Protein AF-A0A140PV80-F1 (afdb_monomer)

Sequence (60 aa):
MKRLILVLLFLFICIQIFSIQSKKNLVKIDIIGKSGIKSYYVNFSNEQNLDSFEIYDVLN

Foldseek 3Di:
DVVVVVVVVVVVVVVVVCVVVVCLQWDWDWDQDPVGIDIWTWGAPDNVDRPDIDTPDDDD

Solvent-accessible surface area (backbone atoms only — not comparable to full-atom values): 3699 Å² total; per-residue (Å²): 110,77,70,57,54,53,52,51,53,50,51,54,51,52,53,52,53,49,56,55,61,73,45,68,36,56,42,80,46,77,47,80,53,101,90,48,76,46,72,43,42,35,36,36,80,36,87,90,49,79,87,44,70,47,75,54,77,71,86,125

Mean predicted aligned error: 8.88 Å

Organism: NCBI:txid457405

Structure (mmCIF, N/CA/C/O backbone):
data_AF-A0A140PV80-F1
#
_entry.id   AF-A0A140PV80-F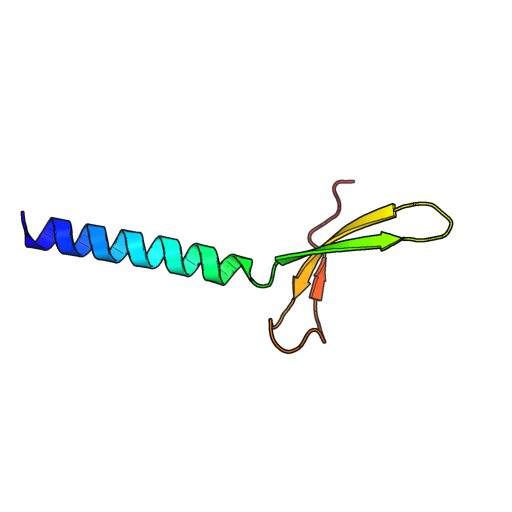1
#
loop_
_atom_site.group_PDB
_atom_site.id
_atom_site.type_symbol
_atom_site.label_atom_id
_atom_site.label_alt_id
_atom_site.label_comp_id
_atom_site.label_asym_id
_atom_site.label_entity_id
_atom_site.label_seq_id
_atom_site.pdbx_PDB_ins_code
_atom_site.Cartn_x
_atom_site.Cartn_y
_atom_site.Cartn_z
_atom_site.occupancy
_atom_site.B_iso_or_equiv
_atom_site.auth_seq_id
_atom_site.auth_comp_id
_atom_site.auth_asym_id
_atom_site.auth_atom_id
_atom_site.pdbx_PDB_model_num
ATOM 1 N N . MET A 1 1 ? -20.061 9.348 30.154 1.00 63.38 1 MET A N 1
ATOM 2 C CA . MET A 1 1 ? -18.629 9.706 30.011 1.00 63.38 1 MET A CA 1
ATOM 3 C C . MET A 1 1 ? -17.719 8.489 29.825 1.00 63.38 1 MET A C 1
ATOM 5 O O . MET A 1 1 ? -17.234 8.311 28.719 1.00 63.38 1 MET A O 1
ATOM 9 N N . LYS A 1 2 ? -17.541 7.597 30.818 1.00 74.94 2 LYS A N 1
ATOM 10 C CA . LYS A 1 2 ? -16.608 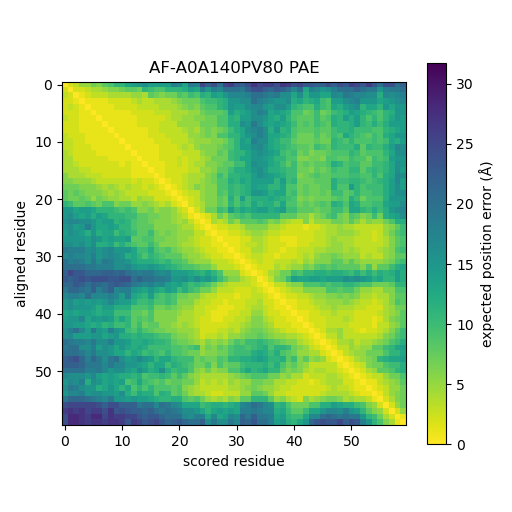6.444 30.711 1.00 74.94 2 LYS A CA 1
ATOM 11 C C . LYS A 1 2 ? -16.858 5.509 29.512 1.00 74.94 2 LYS A C 1
ATOM 13 O O . LYS A 1 2 ? -15.915 5.120 28.840 1.00 74.94 2 LYS A O 1
ATOM 18 N N . ARG A 1 3 ? -18.125 5.197 29.201 1.00 85.62 3 ARG A N 1
ATOM 19 C CA . ARG A 1 3 ? -18.488 4.360 28.036 1.00 85.62 3 ARG A CA 1
ATOM 20 C C . ARG A 1 3 ? -18.162 5.021 26.692 1.00 85.62 3 ARG A C 1
ATOM 22 O O . ARG A 1 3 ? -17.765 4.333 25.766 1.00 85.62 3 ARG A O 1
ATOM 29 N N . LEU A 1 4 ? -18.288 6.348 26.606 1.00 92.56 4 LEU A N 1
ATOM 30 C CA . LEU A 1 4 ? -18.034 7.105 25.377 1.00 92.56 4 LEU A CA 1
ATOM 31 C C . LEU A 1 4 ? -16.539 7.111 25.031 1.00 92.56 4 LEU A C 1
ATOM 33 O O . LEU A 1 4 ? -16.167 6.905 23.884 1.00 92.56 4 LEU A O 1
ATOM 37 N N . ILE A 1 5 ? -15.689 7.263 26.050 1.00 94.31 5 ILE A N 1
ATOM 38 C CA . ILE A 1 5 ? -14.230 7.164 25.918 1.00 94.31 5 ILE A CA 1
ATOM 39 C C . ILE A 1 5 ? -13.823 5.781 25.403 1.00 94.31 5 ILE A C 1
ATOM 41 O O . ILE A 1 5 ? -12.974 5.689 24.527 1.00 94.31 5 ILE A O 1
ATOM 45 N N . LEU A 1 6 ? -14.460 4.715 25.896 1.00 93.06 6 LEU A N 1
ATOM 46 C CA . LEU A 1 6 ? -14.171 3.351 25.450 1.00 93.06 6 LEU A CA 1
ATOM 47 C C . LEU A 1 6 ? -14.528 3.135 23.970 1.00 93.06 6 LEU A C 1
ATOM 49 O O . LEU A 1 6 ? -13.758 2.526 23.235 1.00 93.06 6 LEU A O 1
ATOM 53 N N . VAL A 1 7 ? -15.667 3.679 23.529 1.00 94.69 7 VAL A N 1
ATOM 54 C CA . VAL A 1 7 ? -16.098 3.630 22.122 1.00 94.69 7 VAL A CA 1
ATOM 55 C C . VAL A 1 7 ? -15.139 4.413 21.225 1.00 94.69 7 VAL A C 1
ATOM 57 O O . VAL A 1 7 ? -14.746 3.914 20.174 1.00 94.69 7 VAL A O 1
ATOM 60 N N . LEU A 1 8 ? -14.709 5.605 21.649 1.00 94.88 8 LEU A N 1
ATOM 61 C CA . LEU A 1 8 ? -13.729 6.406 20.910 1.00 94.88 8 LEU A CA 1
ATOM 62 C C . LEU A 1 8 ? -12.368 5.703 20.816 1.00 94.88 8 LEU A C 1
ATOM 64 O O . LEU A 1 8 ? -11.756 5.698 19.750 1.00 94.88 8 LEU A O 1
ATOM 68 N N . LEU A 1 9 ? -11.922 5.068 21.904 1.00 94.88 9 LEU A N 1
ATOM 69 C CA . LEU A 1 9 ? -10.685 4.289 21.923 1.00 94.88 9 LEU A CA 1
ATOM 70 C C . LEU A 1 9 ? -10.758 3.111 20.942 1.00 94.88 9 LEU A C 1
ATOM 72 O O . LEU A 1 9 ? -9.825 2.881 20.178 1.00 94.88 9 LEU A O 1
ATOM 76 N N . PHE A 1 10 ? -11.889 2.403 20.923 1.00 94.44 10 PHE A N 1
ATOM 77 C CA . PHE A 1 10 ? -12.129 1.302 19.994 1.00 94.44 10 PHE A CA 1
ATOM 78 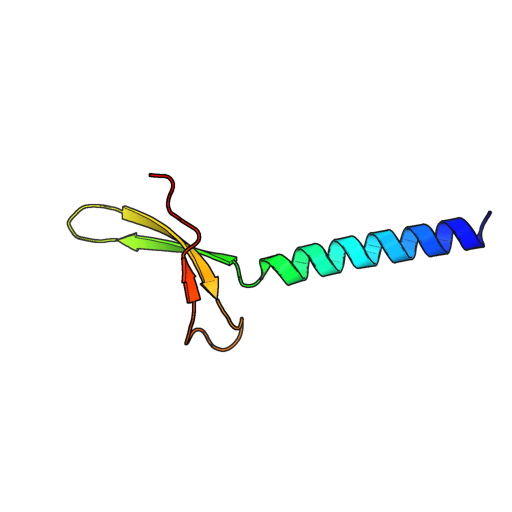C C . PHE A 1 10 ? -12.103 1.768 18.532 1.00 94.44 10 PHE A C 1
ATOM 80 O O . PHE A 1 10 ? -11.386 1.192 17.718 1.00 94.44 10 PHE A O 1
ATOM 87 N N . LEU A 1 11 ? -12.803 2.861 18.213 1.00 95.00 11 LEU A N 1
ATOM 88 C CA . LEU A 1 11 ? -12.796 3.463 16.875 1.00 95.00 11 LEU A CA 1
ATOM 89 C C . LEU A 1 11 ? -11.384 3.844 16.419 1.00 95.00 11 LEU A C 1
ATOM 91 O O . LEU A 1 11 ? -11.007 3.562 15.282 1.00 95.00 11 LEU A O 1
ATOM 95 N N . PHE A 1 12 ? -10.591 4.443 17.307 1.00 93.81 12 PHE A N 1
ATOM 96 C CA . PHE A 1 12 ? -9.215 4.824 17.001 1.00 93.81 12 PHE A CA 1
ATOM 97 C C . PHE A 1 12 ? -8.343 3.609 16.655 1.00 93.81 12 PHE A C 1
ATOM 99 O O . PHE A 1 12 ? -7.590 3.647 15.682 1.00 93.81 12 PHE A O 1
ATOM 106 N N . ILE A 1 13 ? -8.492 2.509 17.399 1.00 94.00 13 ILE A N 1
ATOM 107 C CA . ILE A 1 13 ? -7.791 1.248 17.124 1.00 94.00 13 ILE A CA 1
ATOM 108 C C . ILE A 1 13 ? -8.229 0.673 15.768 1.00 94.00 13 ILE A C 1
ATOM 110 O O . ILE A 1 13 ? -7.376 0.298 14.966 1.00 94.00 13 ILE A O 1
ATOM 114 N N . CYS A 1 14 ? -9.533 0.658 15.469 1.00 92.12 14 CYS A N 1
ATOM 115 C CA . CYS A 1 14 ? -10.048 0.174 14.185 1.00 92.12 14 CYS A CA 1
ATOM 116 C C . CYS A 1 14 ? -9.480 0.958 12.995 1.00 92.12 14 CYS A C 1
ATOM 118 O O . CYS A 1 14 ? -9.044 0.350 12.020 1.00 92.12 14 CYS A O 1
ATOM 120 N N . ILE A 1 15 ? -9.439 2.292 13.086 1.00 89.44 15 ILE A N 1
ATOM 121 C CA . ILE A 1 15 ? -8.893 3.151 12.025 1.00 89.44 15 ILE A CA 1
ATOM 122 C C . ILE A 1 15 ? -7.405 2.859 11.802 1.00 89.44 15 ILE A C 1
ATOM 124 O O . ILE A 1 15 ? -6.959 2.765 10.657 1.00 89.44 15 ILE A O 1
ATOM 128 N N . GLN A 1 16 ? -6.633 2.677 12.878 1.00 86.19 16 GLN A N 1
ATOM 129 C CA . GLN A 1 16 ? -5.212 2.351 12.765 1.00 86.19 16 GLN A CA 1
ATOM 130 C C . GLN A 1 16 ? -4.974 0.983 12.117 1.00 86.19 16 GLN A C 1
ATOM 132 O O . GLN A 1 16 ? -4.173 0.887 11.187 1.00 86.19 16 GLN A O 1
ATOM 137 N N . ILE A 1 17 ? -5.690 -0.057 12.556 1.00 86.38 17 ILE A N 1
ATOM 138 C CA . ILE A 1 17 ? -5.560 -1.410 11.993 1.00 86.38 17 ILE A CA 1
ATOM 139 C C . ILE A 1 17 ? -5.960 -1.414 10.514 1.00 86.38 17 ILE A C 1
ATOM 141 O O . ILE A 1 17 ? -5.231 -1.963 9.689 1.00 86.38 17 ILE A O 1
ATOM 145 N N . PHE A 1 18 ? -7.065 -0.749 10.165 1.00 81.50 18 PHE A N 1
ATOM 146 C CA . PHE A 1 18 ? -7.528 -0.641 8.782 1.00 81.50 18 PHE A CA 1
ATOM 147 C C . PHE A 1 18 ? -6.507 0.072 7.886 1.00 81.50 18 PHE A C 1
ATOM 149 O O . PHE A 1 18 ? -6.209 -0.400 6.793 1.00 81.50 18 PHE A O 1
ATOM 156 N N . SER A 1 19 ? -5.917 1.171 8.366 1.00 75.50 19 SER A N 1
ATOM 157 C CA . SER A 1 19 ? -4.881 1.915 7.637 1.00 75.50 19 SER A CA 1
ATOM 158 C C . SER A 1 19 ? -3.629 1.072 7.378 1.00 75.50 19 SER A C 1
ATOM 160 O O . SER A 1 19 ? -3.084 1.095 6.274 1.00 75.50 19 SER A O 1
ATOM 162 N N . ILE A 1 20 ? -3.192 0.292 8.372 1.00 76.81 20 ILE A N 1
ATOM 163 C CA . ILE A 1 20 ? -2.049 -0.618 8.230 1.00 76.81 20 ILE A CA 1
ATOM 164 C C . ILE A 1 20 ? -2.377 -1.717 7.219 1.00 76.81 20 ILE A C 1
ATOM 166 O O . ILE A 1 20 ? -1.584 -1.965 6.317 1.00 76.81 20 ILE A O 1
ATOM 170 N N . GLN A 1 21 ? -3.548 -2.345 7.336 1.00 70.94 21 GLN A N 1
ATOM 171 C CA . GLN A 1 21 ? -3.961 -3.436 6.456 1.00 70.94 21 GLN A CA 1
ATOM 172 C C . GLN A 1 21 ? -4.166 -2.974 5.006 1.00 70.94 21 GLN A C 1
ATOM 174 O O . GLN A 1 21 ? -3.733 -3.658 4.089 1.00 70.94 21 GLN A O 1
ATOM 179 N N . SER A 1 22 ? -4.733 -1.785 4.789 1.00 68.19 22 SER A N 1
ATOM 180 C CA . SER A 1 22 ? -4.948 -1.223 3.448 1.00 68.19 22 SER A CA 1
ATOM 181 C C . SER A 1 22 ? -3.651 -0.916 2.690 1.00 68.19 22 SER A C 1
ATOM 183 O O . SER A 1 22 ? -3.701 -0.733 1.476 1.00 68.19 22 SER A O 1
ATOM 185 N N . LYS A 1 23 ? -2.507 -0.807 3.377 1.00 69.88 23 LYS A N 1
ATOM 186 C CA . LYS A 1 23 ? -1.219 -0.436 2.767 1.00 69.88 23 LYS A CA 1
AT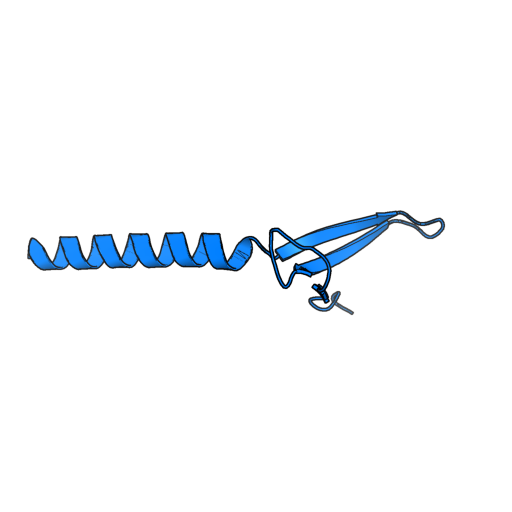OM 187 C C . LYS A 1 23 ? -0.279 -1.612 2.524 1.00 69.88 23 LYS A C 1
ATOM 189 O O . LYS A 1 23 ? 0.767 -1.408 1.919 1.00 69.88 23 LYS A O 1
ATOM 194 N N . LYS A 1 24 ? -0.616 -2.819 2.981 1.00 71.50 24 LYS A N 1
ATOM 195 C CA . LYS A 1 24 ? 0.285 -3.977 2.891 1.00 71.50 24 LYS A CA 1
ATOM 196 C C . LYS A 1 24 ? 0.577 -4.423 1.457 1.00 71.50 24 LYS A C 1
ATOM 198 O O . LYS A 1 24 ? 1.664 -4.922 1.194 1.00 71.50 24 LYS A O 1
ATOM 203 N N . ASN A 1 25 ? -0.353 -4.187 0.537 1.00 76.88 25 ASN A N 1
ATOM 204 C CA . ASN A 1 25 ? -0.221 -4.604 -0.858 1.00 76.88 25 ASN A CA 1
ATOM 205 C C . ASN A 1 25 ? 0.494 -3.569 -1.734 1.00 76.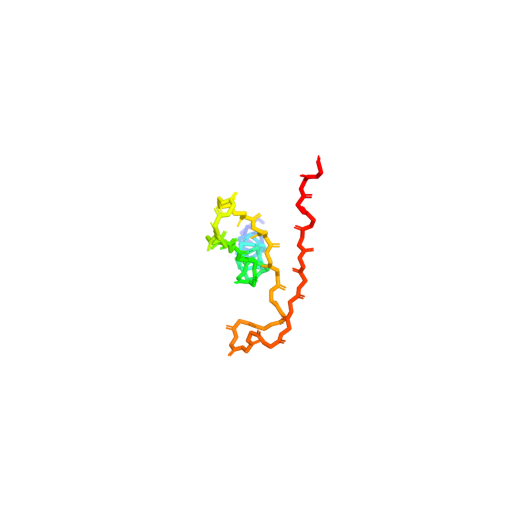88 25 ASN A C 1
ATOM 207 O O . ASN A 1 25 ? 0.860 -3.884 -2.865 1.00 76.88 25 ASN A O 1
ATOM 211 N N . LEU A 1 26 ? 0.684 -2.345 -1.226 1.00 83.75 26 LEU A N 1
ATOM 212 C CA . LEU A 1 26 ? 1.336 -1.266 -1.954 1.00 83.75 26 LEU A CA 1
ATOM 213 C C . LEU A 1 26 ? 2.847 -1.334 -1.728 1.00 83.75 26 LEU A C 1
ATOM 215 O O . LEU A 1 26 ? 3.349 -1.047 -0.641 1.00 83.75 26 LEU A O 1
ATOM 219 N N . VAL A 1 27 ? 3.576 -1.675 -2.782 1.00 83.44 27 VAL A N 1
ATOM 220 C CA . VAL A 1 27 ? 5.024 -1.870 -2.761 1.00 83.44 27 VAL A CA 1
ATOM 221 C C . VAL A 1 27 ? 5.675 -0.955 -3.792 1.00 83.44 27 VAL A C 1
ATOM 223 O O 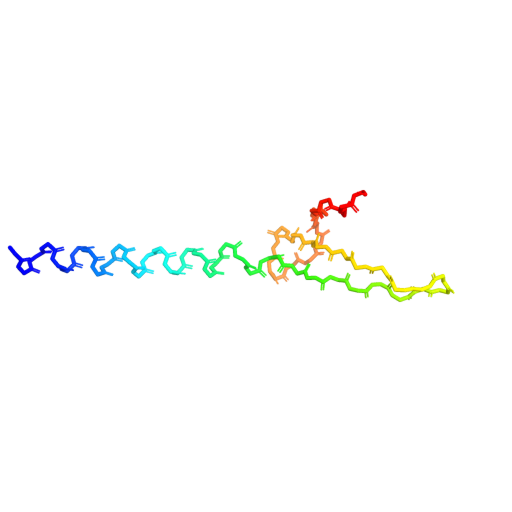. VAL A 1 27 ? 5.165 -0.764 -4.895 1.00 83.44 27 VAL A O 1
ATOM 226 N N . LYS A 1 28 ? 6.830 -0.383 -3.442 1.00 87.56 28 LYS A N 1
ATOM 227 C CA . LYS A 1 28 ? 7.691 0.314 -4.400 1.00 87.56 28 LYS A CA 1
ATOM 228 C C . LYS A 1 28 ? 8.633 -0.697 -5.052 1.00 87.56 28 LYS A C 1
ATOM 230 O O . LYS A 1 28 ? 9.372 -1.382 -4.349 1.00 87.56 28 LYS A O 1
ATOM 235 N N . ILE A 1 29 ? 8.630 -0.763 -6.377 1.00 86.06 29 ILE A N 1
ATOM 236 C CA . ILE A 1 29 ? 9.500 -1.635 -7.166 1.00 86.06 29 ILE A CA 1
ATOM 237 C C . ILE A 1 29 ? 10.482 -0.769 -7.947 1.00 86.06 29 ILE A C 1
ATOM 239 O O . ILE A 1 29 ? 10.077 0.067 -8.754 1.00 86.06 29 ILE A O 1
ATOM 243 N N . ASP A 1 30 ? 11.773 -0.998 -7.725 1.00 87.25 30 ASP A N 1
ATOM 244 C CA . ASP A 1 30 ? 12.852 -0.348 -8.463 1.00 87.25 30 ASP A CA 1
ATOM 245 C C . ASP A 1 30 ? 13.406 -1.325 -9.511 1.00 87.25 30 ASP A C 1
ATOM 247 O O . ASP A 1 30 ? 13.991 -2.356 -9.183 1.00 87.25 30 ASP A O 1
ATOM 251 N N . ILE A 1 31 ? 13.199 -1.009 -10.789 1.00 87.94 31 ILE A N 1
ATOM 252 C CA . ILE A 1 31 ? 13.675 -1.794 -11.929 1.00 87.94 31 ILE A CA 1
ATOM 253 C C . ILE A 1 31 ? 14.978 -1.174 -12.431 1.00 87.94 31 ILE A C 1
ATOM 255 O O . ILE A 1 31 ? 15.003 -0.029 -12.888 1.00 87.94 31 ILE A O 1
ATOM 259 N N . ILE A 1 32 ? 16.063 -1.947 -12.369 1.00 90.81 32 ILE A N 1
ATOM 260 C CA . ILE A 1 32 ? 17.394 -1.535 -12.824 1.00 90.81 32 ILE A CA 1
ATOM 261 C C . ILE A 1 32 ? 17.634 -2.113 -14.221 1.00 90.81 32 ILE A C 1
ATOM 263 O O . ILE A 1 32 ? 17.760 -3.326 -14.388 1.00 90.81 32 ILE A O 1
ATOM 267 N N . GLY A 1 33 ? 17.696 -1.244 -15.230 1.00 85.25 33 GLY A N 1
ATOM 268 C CA . GLY A 1 33 ? 17.993 -1.614 -16.615 1.00 85.25 33 GLY A CA 1
ATOM 269 C C . GLY A 1 33 ? 19.232 -0.902 -17.159 1.00 85.25 33 GLY A C 1
ATOM 270 O O . GLY A 1 33 ? 19.799 -0.018 -16.520 1.00 85.25 33 GLY A O 1
ATOM 271 N N . LYS A 1 34 ? 19.633 -1.236 -18.395 1.00 85.62 34 LYS A N 1
ATOM 272 C CA . LYS A 1 34 ? 20.760 -0.571 -19.087 1.00 85.62 34 LYS A CA 1
ATOM 273 C C . LYS A 1 34 ? 20.575 0.948 -19.241 1.00 85.62 34 LYS A C 1
ATOM 275 O O . LYS A 1 34 ? 21.558 1.661 -19.383 1.00 85.62 34 LYS A O 1
ATOM 280 N N . SER A 1 35 ? 19.332 1.432 -19.224 1.00 79.38 35 SER A N 1
ATOM 281 C CA . SER A 1 35 ? 18.970 2.846 -19.376 1.00 79.38 35 SER A CA 1
ATOM 282 C C . SER A 1 35 ? 18.787 3.598 -18.047 1.00 79.38 35 SER A C 1
ATOM 284 O O . SER A 1 35 ? 18.268 4.710 -18.066 1.00 79.38 35 SER A O 1
ATOM 286 N N . GLY A 1 36 ? 19.139 2.998 -16.903 1.00 85.31 36 GLY A N 1
ATOM 287 C CA . GLY A 1 36 ? 18.980 3.598 -15.572 1.00 85.31 36 GLY A CA 1
ATOM 288 C C . GLY A 1 36 ? 17.957 2.885 -14.682 1.00 85.31 36 GLY A C 1
ATOM 289 O O . GLY A 1 36 ? 17.520 1.770 -14.975 1.00 85.31 36 GLY A O 1
ATOM 290 N N . ILE A 1 37 ? 17.601 3.536 -13.571 1.00 89.31 37 ILE A N 1
ATOM 291 C CA . ILE A 1 37 ? 16.660 3.027 -12.564 1.00 89.31 37 ILE A CA 1
ATOM 292 C C . ILE A 1 37 ? 15.281 3.633 -12.827 1.00 89.31 37 ILE A C 1
ATOM 294 O O . ILE A 1 37 ? 15.156 4.853 -12.931 1.00 89.31 37 ILE A O 1
ATOM 298 N N . LYS A 1 38 ? 14.248 2.792 -12.910 1.00 88.06 38 LYS A N 1
ATOM 299 C CA . LYS A 1 38 ? 12.846 3.225 -12.927 1.00 88.06 38 LYS A CA 1
ATOM 300 C C . LYS A 1 38 ? 12.133 2.711 -11.687 1.00 88.06 38 LYS A C 1
ATOM 302 O O . LYS A 1 38 ? 12.222 1.529 -11.374 1.00 88.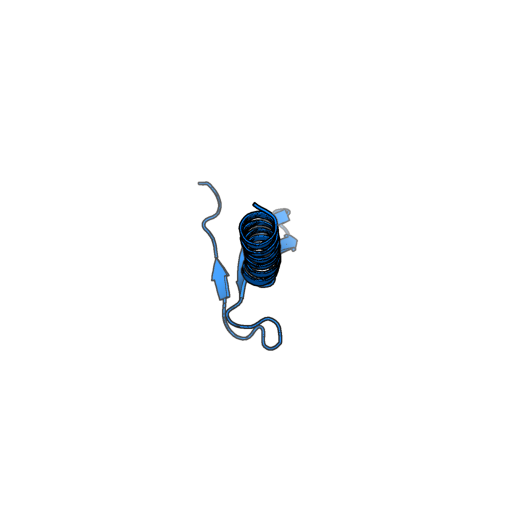06 38 LYS A O 1
ATOM 307 N N . SER A 1 39 ? 11.419 3.598 -11.009 1.00 87.25 39 SER A N 1
ATOM 308 C CA . SER A 1 39 ? 10.669 3.294 -9.793 1.00 87.25 39 SER A CA 1
ATOM 309 C C . SER A 1 39 ? 9.174 3.278 -10.084 1.00 87.25 39 SER A C 1
ATOM 311 O O . SER A 1 39 ? 8.659 4.225 -10.673 1.00 87.25 39 SER A O 1
ATOM 313 N N . TYR A 1 40 ? 8.480 2.243 -9.624 1.00 86.69 40 TYR A N 1
ATOM 314 C CA . TYR A 1 40 ? 7.036 2.080 -9.772 1.00 86.69 40 TYR A CA 1
ATOM 315 C C . TYR A 1 40 ? 6.398 1.841 -8.410 1.00 86.69 40 TYR A C 1
ATOM 317 O O . TYR A 1 40 ? 6.943 1.098 -7.595 1.00 86.69 40 TYR A O 1
ATOM 325 N N . TYR A 1 41 ? 5.234 2.439 -8.170 1.00 87.44 41 TYR A N 1
ATOM 326 C CA . TYR A 1 41 ? 4.368 2.023 -7.072 1.00 87.44 41 TYR A CA 1
ATOM 327 C C . TYR A 1 41 ? 3.361 1.020 -7.611 1.00 87.44 41 TYR A C 1
ATOM 329 O O . TYR A 1 41 ? 2.660 1.285 -8.587 1.00 87.44 41 TYR A O 1
ATOM 337 N N . VAL A 1 42 ? 3.328 -0.150 -6.992 1.00 87.44 42 VAL A N 1
ATOM 338 C CA . VAL A 1 42 ? 2.554 -1.290 -7.460 1.00 87.44 42 VAL A CA 1
ATOM 339 C C . VAL A 1 42 ? 1.685 -1.788 -6.322 1.00 87.44 42 VAL A C 1
ATOM 341 O O . VAL A 1 42 ? 2.168 -1.968 -5.206 1.00 87.44 42 VAL A O 1
ATOM 344 N N . ASN A 1 43 ? 0.404 -1.990 -6.601 1.00 87.31 43 ASN A N 1
ATOM 345 C CA . ASN A 1 43 ? -0.535 -2.596 -5.674 1.00 87.31 43 ASN A CA 1
ATOM 346 C C . ASN A 1 43 ? -0.819 -4.030 -6.114 1.00 87.31 43 ASN A C 1
ATOM 348 O O . ASN A 1 43 ? -1.352 -4.254 -7.201 1.00 87.31 43 ASN A O 1
ATOM 352 N N . PHE A 1 44 ? -0.451 -4.996 -5.283 1.00 85.31 44 PHE A N 1
ATOM 353 C CA . PHE A 1 44 ? -0.720 -6.402 -5.554 1.00 85.31 44 PHE A CA 1
ATOM 354 C C . PHE A 1 44 ? -2.152 -6.778 -5.173 1.00 85.31 44 PHE A C 1
ATOM 356 O O . PHE A 1 44 ? -2.712 -6.291 -4.189 1.00 85.31 44 PHE A O 1
ATOM 363 N N . SER A 1 45 ? -2.750 -7.694 -5.928 1.00 82.25 45 SER A N 1
ATOM 364 C CA . SER A 1 45 ? -4.078 -8.225 -5.601 1.00 82.25 45 SER A CA 1
ATOM 365 C C . SER A 1 45 ? -4.074 -9.005 -4.278 1.00 82.25 45 SER A C 1
ATOM 367 O O . SER A 1 45 ? -5.070 -9.004 -3.552 1.00 82.25 45 SER A O 1
ATOM 369 N N . ASN A 1 46 ? -2.947 -9.643 -3.941 1.00 80.12 46 ASN A N 1
ATOM 370 C CA . ASN A 1 46 ? -2.791 -10.483 -2.762 1.00 80.12 46 ASN A CA 1
ATOM 371 C C . ASN A 1 46 ? -1.349 -10.436 -2.215 1.00 80.12 46 ASN A C 1
ATOM 373 O O . ASN A 1 46 ? -0.384 -10.602 -2.954 1.00 80.12 46 ASN A O 1
ATOM 377 N N . GLU A 1 47 ? -1.203 -10.275 -0.895 1.00 72.06 47 GLU A N 1
ATOM 378 C CA . GLU A 1 47 ? 0.093 -10.284 -0.188 1.00 72.06 47 GLU A CA 1
ATOM 379 C C . GLU A 1 47 ? 0.839 -11.624 -0.299 1.00 72.06 47 GLU A C 1
ATOM 381 O O . GLU A 1 47 ? 2.062 -11.669 -0.196 1.00 72.06 47 GLU A O 1
ATOM 386 N N . GLN A 1 48 ? 0.104 -12.726 -0.460 1.00 75.81 48 GLN A N 1
ATOM 387 C CA . GLN A 1 48 ? 0.640 -14.091 -0.459 1.00 75.81 48 GLN A CA 1
ATOM 388 C C . GLN A 1 48 ? 0.841 -14.656 -1.869 1.00 75.81 48 GLN A C 1
ATOM 390 O O . GLN A 1 48 ? 1.535 -15.659 -2.028 1.00 75.81 48 GLN A O 1
ATOM 395 N N . ASN A 1 49 ? 0.228 -14.040 -2.882 1.00 68.12 49 ASN A N 1
ATOM 396 C CA . ASN A 1 49 ? 0.312 -14.475 -4.269 1.00 68.12 49 ASN A CA 1
ATOM 397 C C . ASN A 1 49 ? 0.392 -13.252 -5.188 1.00 68.12 49 ASN A C 1
ATOM 399 O O . ASN A 1 49 ? -0.592 -12.552 -5.400 1.00 68.12 49 ASN A O 1
ATOM 403 N N . LEU A 1 50 ? 1.585 -13.000 -5.719 1.00 77.56 50 LEU A N 1
ATOM 404 C CA . LEU A 1 50 ? 1.924 -11.798 -6.487 1.00 77.56 50 LEU A CA 1
ATOM 405 C C . LEU A 1 50 ? 1.621 -11.962 -7.988 1.00 77.56 50 LEU A C 1
ATOM 407 O O . LEU A 1 50 ? 2.336 -11.422 -8.830 1.00 77.56 50 LEU A O 1
ATOM 411 N N . ASP A 1 51 ? 0.604 -12.752 -8.335 1.00 83.00 51 ASP A N 1
ATOM 412 C CA . ASP A 1 51 ? 0.283 -13.118 -9.721 1.00 83.00 51 ASP A CA 1
ATOM 413 C C . ASP A 1 51 ? -0.356 -11.979 -10.530 1.00 83.00 51 ASP A C 1
ATOM 415 O O . ASP A 1 51 ? -0.346 -12.003 -11.762 1.00 83.00 51 ASP A O 1
ATOM 419 N N . SER A 1 52 ? -0.888 -10.967 -9.849 1.00 84.81 52 SER A N 1
ATOM 420 C CA . SER A 1 52 ? -1.596 -9.845 -10.454 1.00 84.81 52 SER A CA 1
ATOM 421 C C . SER A 1 52 ? -1.361 -8.555 -9.673 1.00 84.81 52 SER A C 1
ATOM 423 O O . SER A 1 52 ? -1.309 -8.542 -8.439 1.00 84.81 52 SER A O 1
ATOM 425 N N . PHE A 1 53 ? -1.188 -7.454 -10.407 1.00 88.44 53 PHE A N 1
ATOM 426 C CA . PHE A 1 53 ? -0.916 -6.148 -9.825 1.00 88.44 53 PHE A CA 1
ATOM 427 C C . PHE A 1 53 ? -1.418 -4.988 -10.687 1.00 88.44 53 PHE A C 1
ATOM 429 O O . PHE A 1 53 ? -1.500 -5.092 -11.910 1.00 88.44 53 PHE A O 1
ATOM 436 N N . GLU A 1 54 ? -1.687 -3.863 -10.030 1.00 87.69 54 GLU A N 1
ATOM 437 C CA . GLU A 1 54 ? -2.005 -2.580 -10.653 1.00 87.69 54 GLU A CA 1
ATOM 438 C C . GLU A 1 54 ? -0.863 -1.589 -10.412 1.00 87.69 54 GLU A C 1
ATOM 440 O O . GLU A 1 54 ? -0.360 -1.450 -9.293 1.00 87.69 54 GLU A O 1
ATOM 445 N N . ILE A 1 55 ? -0.434 -0.895 -11.466 1.00 86.19 55 ILE A N 1
ATOM 446 C CA . ILE A 1 55 ? 0.561 0.176 -11.358 1.00 86.19 55 ILE A CA 1
ATOM 447 C C . ILE A 1 55 ? -0.187 1.456 -11.004 1.00 86.19 55 ILE A C 1
ATOM 449 O O . ILE A 1 55 ? -1.053 1.901 -11.755 1.00 86.19 55 ILE A O 1
ATOM 453 N N . TYR A 1 56 ? 0.161 2.054 -9.869 1.00 78.50 56 TYR A N 1
ATOM 45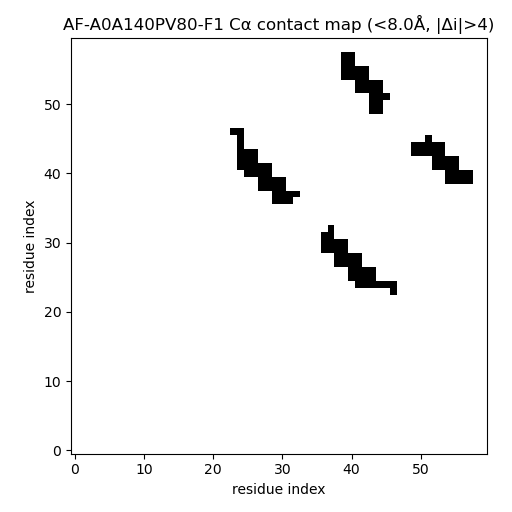4 C CA . TYR A 1 56 ? -0.317 3.384 -9.521 1.00 78.50 56 TYR A CA 1
ATOM 455 C C . TYR A 1 56 ? 0.558 4.378 -10.268 1.00 78.50 56 TYR A C 1
ATOM 457 O O . TYR A 1 56 ? 1.773 4.411 -10.060 1.00 78.50 56 TYR A O 1
ATOM 465 N N . ASP A 1 57 ? -0.084 5.089 -11.193 1.00 63.06 57 ASP A N 1
ATOM 466 C CA . ASP A 1 57 ? 0.529 5.863 -12.266 1.00 63.06 57 ASP A CA 1
ATOM 467 C C . ASP A 1 57 ? 1.812 6.581 -11.833 1.00 63.06 57 ASP A C 1
ATOM 469 O O . ASP A 1 57 ? 1.864 7.311 -10.836 1.00 63.06 57 ASP A O 1
ATOM 473 N N . VAL A 1 58 ? 2.867 6.341 -12.607 1.00 61.56 58 VAL A N 1
ATOM 474 C CA . VAL A 1 58 ? 4.122 7.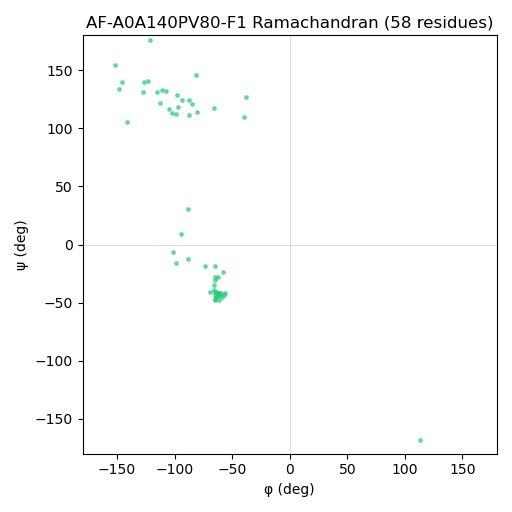077 -12.507 1.00 61.56 58 VAL A CA 1
ATOM 475 C C . VAL A 1 58 ? 3.777 8.496 -12.927 1.00 61.56 58 VAL A C 1
ATOM 477 O O . VAL A 1 58 ? 3.321 8.680 -14.050 1.00 61.56 58 VAL A O 1
ATOM 480 N N . LEU A 1 59 ? 3.932 9.472 -12.024 1.00 53.09 59 LEU A N 1
ATOM 481 C CA . LEU A 1 59 ? 3.838 10.898 -12.353 1.00 53.09 59 LEU A CA 1
ATOM 482 C C . LEU A 1 59 ? 4.511 11.134 -13.715 1.00 53.09 59 LEU A C 1
ATOM 484 O O . LEU A 1 59 ? 5.727 10.969 -13.821 1.00 53.09 59 LEU A O 1
ATOM 488 N N . ASN A 1 60 ? 3.699 11.434 -14.735 1.00 41.69 60 ASN A N 1
ATOM 489 C CA . ASN A 1 60 ? 4.176 11.932 -16.024 1.00 41.69 60 ASN A CA 1
ATOM 490 C C . ASN A 1 60 ? 4.961 13.227 -15.812 1.00 41.69 60 ASN A C 1
ATOM 492 O O . ASN A 1 60 ? 4.469 14.083 -15.037 1.00 41.69 60 ASN A O 1
#

Secondary structure (DSSP, 8-state):
-HHHHHHHHHHHHHHHHHHHHHTTTEEEEEEEETTEEEEEEEEES-SS--S-EEEE----

Radius of gyration: 18.32 Å; Cα contacts (8 Å, |Δi|>4): 61; chains: 1; bounding box: 39×26×50 Å

pLDDT: mean 82.27, std 10.74, range [41.69, 95.0]

Nearest PDB structures (foldseek):
  6nz6-assembly1_B  TM=5.791E-01  e=1.902E+00  Shewanella oneidensis MR-1
  7av6-assembly1_A-2  TM=5.995E-01  e=1.783E+00  Halorhodospira halophila
  6h8k-assembly1_C  TM=4.738E-01  e=1.902E+00  Yarrowia lipolytica
  6uct-assembly1_A-2  TM=4.276E-01  e=3.180E+00  Mal de Rio Cuarto virus
  7kvc-assembly1_A  TM=4.413E-01  e=4.675E+00  Mal de Rio Cuarto virus